Protein AF-A0A949DSD5-F1 (afdb_monomer_lite)

Structure (mmCIF, N/CA/C/O backbone):
data_AF-A0A949DSD5-F1
#
_entry.id   AF-A0A949DSD5-F1
#
loop_
_atom_site.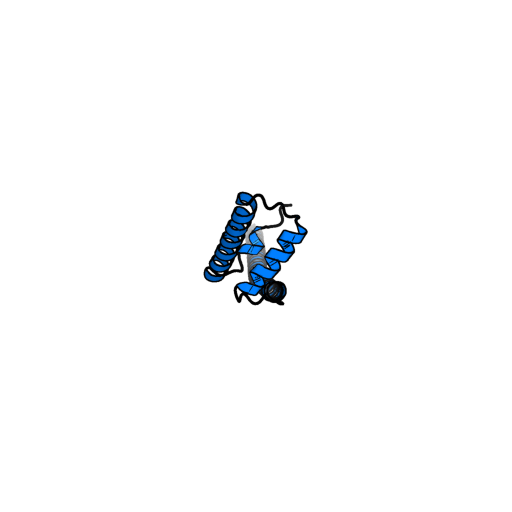group_PDB
_atom_site.id
_atom_site.type_symbol
_atom_site.label_atom_id
_atom_site.label_alt_id
_atom_site.label_comp_id
_atom_site.label_asym_id
_atom_site.label_entity_id
_atom_site.label_seq_id
_atom_site.pdbx_PDB_ins_code
_atom_site.Cartn_x
_atom_site.Cartn_y
_atom_site.Cartn_z
_atom_site.occupancy
_atom_site.B_iso_or_equiv
_atom_site.auth_seq_id
_atom_site.auth_comp_id
_atom_site.auth_asym_id
_atom_site.auth_atom_id
_atom_site.pdbx_PDB_model_num
ATOM 1 N N . MET A 1 1 ? -13.264 22.010 4.999 1.00 38.09 1 MET A N 1
ATOM 2 C CA . MET A 1 1 ? -13.372 20.601 4.564 1.00 38.09 1 MET A CA 1
ATOM 3 C C . MET A 1 1 ? -11.994 20.105 4.152 1.00 38.09 1 MET A C 1
ATOM 5 O O . MET A 1 1 ? -11.574 20.356 3.033 1.00 38.09 1 MET A O 1
ATOM 9 N N . LYS A 1 2 ? -11.260 19.474 5.070 1.00 35.53 2 LYS A N 1
ATOM 10 C CA . LYS A 1 2 ? -10.061 18.686 4.762 1.00 35.53 2 LYS A CA 1
ATOM 11 C C . LYS A 1 2 ? -10.440 17.246 5.077 1.00 35.53 2 LYS A C 1
ATOM 13 O O . LYS A 1 2 ? -10.535 16.902 6.249 1.00 35.53 2 LYS A O 1
ATOM 18 N N . TRP A 1 3 ? -10.766 16.467 4.052 1.00 32.22 3 TRP A N 1
ATOM 19 C CA . TRP A 1 3 ? -10.859 15.019 4.214 1.00 32.22 3 TRP A CA 1
ATOM 20 C C . TRP A 1 3 ? -9.440 14.417 4.255 1.00 32.22 3 TRP A C 1
ATOM 22 O O . TRP A 1 3 ? -8.500 15.043 3.757 1.00 32.22 3 TRP A O 1
ATOM 32 N N . PRO A 1 4 ? -9.260 13.278 4.939 1.00 46.91 4 PRO A N 1
ATOM 33 C CA . PRO A 1 4 ? -8.073 12.984 5.726 1.00 46.91 4 PRO A CA 1
ATOM 34 C C . PRO A 1 4 ? -7.153 11.991 5.012 1.00 46.91 4 PRO A C 1
ATOM 36 O O . PRO A 1 4 ? -7.403 10.790 5.011 1.00 46.91 4 PRO A O 1
ATOM 39 N N . CYS A 1 5 ? -6.017 12.466 4.500 1.00 42.69 5 CYS A N 1
ATOM 40 C CA . CYS A 1 5 ? -4.923 11.579 4.081 1.00 42.69 5 CYS A CA 1
ATOM 41 C C . CYS A 1 5 ? -4.397 10.698 5.236 1.00 42.69 5 CYS A C 1
ATOM 43 O O . CYS A 1 5 ? -3.748 9.689 4.992 1.00 42.69 5 CYS A O 1
ATOM 45 N N . TYR A 1 6 ? -4.721 11.033 6.490 1.00 43.81 6 TYR A N 1
ATOM 46 C CA . TYR A 1 6 ? -4.366 10.236 7.666 1.00 43.81 6 TYR A CA 1
ATOM 47 C C . TYR A 1 6 ? -5.124 8.907 7.791 1.00 43.81 6 TYR A C 1
ATOM 49 O O . TYR A 1 6 ? -4.664 8.035 8.519 1.00 43.81 6 TYR A O 1
ATOM 57 N N . PHE A 1 7 ? -6.234 8.700 7.073 1.00 44.97 7 PHE A N 1
ATOM 58 C CA . PHE A 1 7 ? -6.979 7.437 7.181 1.00 44.97 7 PHE A CA 1
ATOM 59 C C . PHE A 1 7 ? -6.259 6.244 6.534 1.00 44.97 7 PHE A C 1
ATOM 61 O O . PHE A 1 7 ? -6.514 5.108 6.912 1.00 44.97 7 PHE A O 1
ATOM 68 N N . PHE A 1 8 ? -5.338 6.484 5.595 1.00 46.69 8 PHE A N 1
ATOM 69 C CA . PHE A 1 8 ? -4.609 5.410 4.910 1.00 46.69 8 PHE A CA 1
ATOM 70 C C . PHE A 1 8 ? -3.472 4.817 5.763 1.00 46.69 8 PHE A C 1
ATOM 72 O O . PHE A 1 8 ? -3.058 3.689 5.533 1.00 46.69 8 PHE A O 1
ATOM 79 N N . TYR A 1 9 ? -2.977 5.563 6.758 1.00 47.12 9 TYR A N 1
ATOM 80 C CA . TYR A 1 9 ? -1.817 5.179 7.575 1.00 47.12 9 TYR A CA 1
ATOM 81 C C . TYR A 1 9 ? -2.183 4.534 8.924 1.00 47.12 9 TYR A C 1
ATOM 83 O O . TYR A 1 9 ? -1.330 3.909 9.541 1.00 47.12 9 TYR A O 1
ATOM 91 N N . SER A 1 10 ? -3.428 4.667 9.397 1.00 46.72 10 SER A N 1
ATOM 92 C CA . SER A 1 10 ? -3.837 4.190 10.734 1.00 46.72 10 SER A CA 1
ATOM 93 C C . SER A 1 10 ? -4.275 2.721 10.804 1.00 46.72 10 SER A C 1
ATOM 95 O O . SER A 1 10 ? -4.632 2.265 11.885 1.00 46.72 10 SER A O 1
ATOM 97 N N . GLY A 1 11 ? -4.276 1.993 9.683 1.00 50.88 11 GLY A N 1
ATOM 98 C CA . GLY A 1 11 ? -4.718 0.592 9.616 1.00 50.88 11 GLY A CA 1
ATOM 99 C C . GLY A 1 11 ? -3.627 -0.416 9.257 1.00 50.88 11 GLY A C 1
ATOM 100 O O . GLY A 1 11 ? -3.945 -1.590 9.115 1.00 50.88 11 GLY A O 1
ATOM 101 N N . LEU A 1 12 ? -2.382 0.036 9.082 1.00 58.81 12 LEU A N 1
ATOM 102 C CA . LEU A 1 12 ? -1.237 -0.817 8.766 1.00 58.81 12 LEU A CA 1
ATOM 103 C C . LEU A 1 12 ? -0.370 -0.972 10.013 1.00 58.81 12 LEU A C 1
ATOM 105 O O . LEU A 1 12 ? -0.097 0.014 10.706 1.00 58.81 12 LEU A O 1
ATOM 109 N N . ASN A 1 13 ? 0.049 -2.198 10.312 1.00 62.50 13 ASN A N 1
ATOM 110 C CA . ASN A 1 13 ? 0.980 -2.436 11.411 1.00 62.50 13 ASN A CA 1
ATOM 111 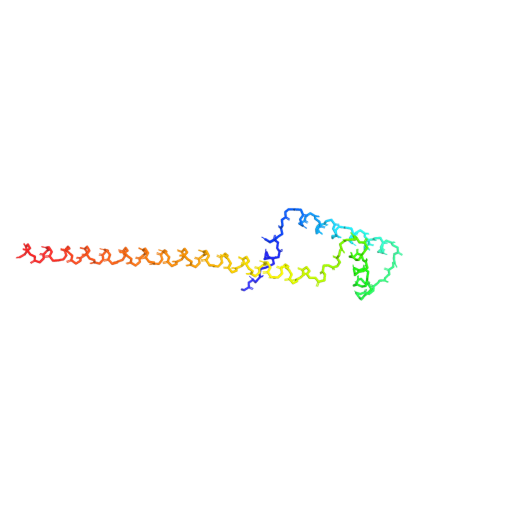C C . ASN A 1 13 ? 2.402 -1.949 11.040 1.00 62.50 13 ASN A C 1
ATOM 113 O O . ASN A 1 13 ? 2.680 -1.582 9.897 1.00 62.50 13 ASN A O 1
ATOM 117 N N . GLU A 1 14 ? 3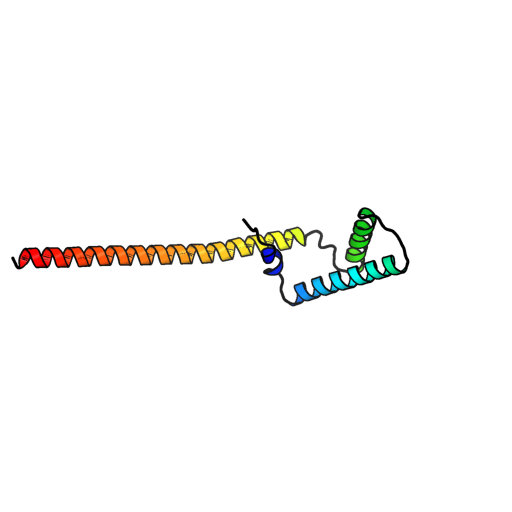.319 -1.928 12.009 1.00 68.50 14 GLU A N 1
ATOM 118 C CA . GLU A 1 14 ? 4.688 -1.433 11.800 1.00 68.50 14 GLU A CA 1
ATOM 119 C C . GLU A 1 14 ? 5.458 -2.209 10.713 1.00 68.50 14 GLU A C 1
ATOM 121 O O . GLU A 1 14 ? 6.199 -1.607 9.936 1.00 68.50 14 GLU A O 1
ATOM 126 N N . GLU A 1 15 ? 5.237 -3.519 10.594 1.00 60.59 15 GLU A N 1
ATOM 127 C CA . GLU A 1 15 ? 5.859 -4.371 9.573 1.00 60.59 15 GLU A CA 1
ATOM 128 C C . GLU A 1 15 ? 5.312 -4.074 8.171 1.00 60.59 15 GLU A C 1
ATOM 130 O O . GLU A 1 15 ? 6.076 -3.992 7.209 1.00 60.59 15 GLU A O 1
ATOM 135 N N . GLU A 1 16 ? 4.004 -3.849 8.042 1.00 65.69 16 GLU A N 1
ATOM 136 C CA . GLU A 1 16 ? 3.361 -3.492 6.773 1.00 65.69 16 GLU A CA 1
ATOM 137 C C . GLU A 1 16 ? 3.782 -2.096 6.300 1.00 65.69 16 GLU A C 1
ATOM 139 O O . GLU A 1 16 ? 4.039 -1.882 5.112 1.00 65.69 16 GLU A O 1
ATOM 144 N N . LEU A 1 17 ? 3.912 -1.146 7.230 1.00 72.62 17 LEU A N 1
ATOM 145 C CA . LEU A 1 17 ? 4.446 0.184 6.940 1.00 72.62 17 LEU A CA 1
ATOM 146 C C . LEU A 1 17 ? 5.912 0.120 6.505 1.00 72.62 17 LEU A C 1
ATOM 148 O O . LEU A 1 17 ? 6.301 0.815 5.564 1.00 72.62 17 LEU A O 1
ATOM 152 N N . LEU A 1 18 ? 6.716 -0.728 7.148 1.00 71.19 18 LEU A N 1
ATOM 153 C CA . LEU A 1 18 ? 8.109 -0.949 6.771 1.00 71.19 18 LEU A CA 1
ATOM 154 C C . LEU A 1 18 ? 8.217 -1.582 5.375 1.00 71.19 18 LEU A C 1
ATOM 156 O O . LEU A 1 18 ? 9.036 -1.144 4.564 1.00 71.19 18 LEU A O 1
ATOM 160 N N . ALA A 1 19 ? 7.365 -2.563 5.070 1.00 71.81 19 ALA A N 1
ATOM 161 C CA . ALA A 1 19 ? 7.297 -3.197 3.756 1.00 71.81 19 ALA A CA 1
ATOM 162 C C . ALA A 1 19 ? 6.903 -2.194 2.660 1.00 71.81 19 ALA A C 1
ATOM 164 O O . ALA A 1 19 ? 7.553 -2.136 1.613 1.00 71.81 19 ALA A O 1
ATOM 165 N N . LEU A 1 20 ? 5.895 -1.351 2.918 1.00 76.38 20 LEU A N 1
ATOM 166 C CA . LEU A 1 20 ? 5.482 -0.292 1.996 1.00 76.38 20 LEU A CA 1
ATOM 167 C C . LEU A 1 20 ? 6.603 0.727 1.766 1.00 76.38 20 LEU A C 1
ATOM 169 O O . LEU A 1 20 ? 6.868 1.101 0.624 1.00 76.38 20 LEU A O 1
ATOM 173 N N . ASN A 1 21 ? 7.276 1.164 2.830 1.00 79.19 21 ASN A N 1
ATOM 174 C CA . ASN A 1 21 ? 8.370 2.123 2.716 1.00 79.19 21 ASN A CA 1
ATOM 175 C C . ASN A 1 21 ? 9.526 1.555 1.879 1.00 79.19 21 ASN A C 1
ATOM 177 O O . ASN A 1 21 ? 10.003 2.214 0.958 1.00 79.19 21 ASN A O 1
ATOM 181 N N . ASN A 1 22 ? 9.908 0.300 2.128 1.00 78.88 22 ASN A N 1
ATOM 182 C CA . ASN A 1 22 ? 10.956 -0.381 1.370 1.00 78.88 22 ASN A CA 1
ATOM 183 C C . ASN A 1 22 ? 10.593 -0.512 -0.124 1.00 78.88 22 ASN A C 1
ATOM 185 O O . ASN A 1 22 ? 11.423 -0.263 -0.997 1.00 78.88 22 ASN A O 1
ATOM 189 N N . LEU A 1 23 ? 9.334 -0.832 -0.438 1.00 79.31 23 LEU A N 1
ATOM 190 C CA . LEU A 1 23 ? 8.847 -0.890 -1.819 1.00 79.31 23 LEU A CA 1
ATOM 191 C C . LEU A 1 23 ? 8.972 0.471 -2.528 1.00 79.31 23 LEU A C 1
ATOM 193 O O . LEU A 1 23 ? 9.458 0.544 -3.660 1.00 79.31 23 LEU A O 1
ATOM 197 N N . VAL A 1 24 ? 8.542 1.548 -1.863 1.00 83.38 24 VAL A N 1
ATOM 198 C CA . VAL A 1 24 ? 8.604 2.914 -2.405 1.00 83.38 24 VAL A CA 1
ATOM 199 C C . VAL A 1 24 ? 10.052 3.341 -2.640 1.00 83.38 24 VAL A C 1
ATOM 201 O O . VAL A 1 24 ? 10.367 3.857 -3.713 1.00 83.38 24 VAL A O 1
ATOM 204 N N . GLU A 1 25 ? 10.943 3.094 -1.681 1.00 85.31 25 GLU A N 1
ATOM 205 C CA . GLU A 1 25 ? 12.366 3.421 -1.797 1.00 85.31 25 GLU A CA 1
ATOM 206 C C . GLU A 1 25 ? 13.017 2.717 -2.993 1.00 85.31 25 GLU A C 1
ATOM 208 O O . GLU A 1 25 ? 13.665 3.367 -3.817 1.00 85.31 25 GLU A O 1
ATOM 213 N N . GLN A 1 26 ? 12.794 1.411 -3.158 1.00 83.62 26 GLN A N 1
ATOM 214 C CA . GLN A 1 26 ? 13.356 0.665 -4.286 1.00 83.62 26 GLN A CA 1
ATOM 215 C C . GLN A 1 26 ? 12.822 1.156 -5.639 1.00 83.62 26 GLN A C 1
ATOM 217 O O . GLN A 1 26 ? 13.582 1.265 -6.608 1.00 83.62 26 GLN A O 1
ATOM 222 N N . TYR A 1 27 ? 11.531 1.490 -5.717 1.00 86.44 27 TYR A N 1
ATOM 223 C CA . TYR A 1 27 ? 10.938 2.023 -6.942 1.00 86.44 27 TYR A CA 1
ATOM 224 C C . TYR A 1 27 ? 11.516 3.400 -7.309 1.00 86.44 27 TYR A C 1
ATOM 226 O O . TYR A 1 27 ? 11.785 3.672 -8.483 1.00 86.44 27 TYR A O 1
ATOM 234 N N . LEU A 1 28 ? 11.782 4.256 -6.316 1.00 91.00 28 LEU A N 1
ATOM 235 C CA . LEU A 1 28 ? 12.440 5.547 -6.531 1.00 91.00 28 LEU A CA 1
ATOM 236 C C . LEU A 1 28 ? 13.892 5.385 -6.996 1.00 91.00 28 LEU A C 1
ATOM 238 O O . LEU A 1 28 ? 14.298 6.073 -7.932 1.00 91.00 28 LEU A O 1
ATOM 242 N N . VAL A 1 29 ? 14.645 4.439 -6.429 1.00 90.94 29 VAL A N 1
ATOM 243 C CA . VAL A 1 29 ? 16.010 4.114 -6.886 1.00 90.94 29 VAL A CA 1
ATOM 244 C C . VAL A 1 29 ? 16.001 3.623 -8.337 1.00 90.94 29 VAL A C 1
ATOM 246 O O . VAL A 1 29 ? 16.839 4.028 -9.147 1.00 90.94 29 VAL A O 1
ATOM 249 N N . PHE A 1 30 ? 15.027 2.790 -8.715 1.00 90.12 30 PHE A N 1
ATOM 250 C CA . PHE A 1 30 ? 14.850 2.385 -10.110 1.00 90.12 30 PHE A CA 1
ATOM 251 C C . PHE A 1 30 ? 14.589 3.593 -11.020 1.00 90.12 30 PHE A C 1
ATOM 253 O O . PHE A 1 30 ? 15.212 3.713 -12.083 1.00 90.12 30 PHE A O 1
ATOM 260 N N . ALA A 1 31 ? 13.698 4.497 -10.605 1.00 91.81 31 ALA A N 1
ATOM 261 C CA . ALA A 1 31 ? 13.365 5.692 -11.368 1.00 91.81 31 ALA A CA 1
ATOM 262 C C . ALA A 1 31 ? 14.569 6.631 -11.537 1.00 91.81 31 ALA A C 1
ATOM 264 O O . ALA A 1 31 ? 14.822 7.122 -12.641 1.00 91.81 31 ALA A O 1
ATOM 265 N N . GLU A 1 32 ? 15.357 6.813 -10.478 1.00 91.88 32 GLU A N 1
ATOM 266 C CA . GLU A 1 32 ? 16.619 7.548 -10.515 1.00 91.88 32 GLU A CA 1
ATOM 267 C C . GLU A 1 32 ? 17.601 6.909 -11.506 1.00 91.88 32 GLU A C 1
ATOM 269 O O . GLU A 1 32 ? 18.167 7.604 -12.351 1.00 91.88 32 GLU A O 1
ATOM 274 N N . GLY A 1 33 ? 17.729 5.580 -11.504 1.00 94.88 33 GLY A N 1
ATOM 275 C CA . GLY A 1 33 ? 18.556 4.855 -12.469 1.00 94.88 33 GLY A CA 1
ATOM 276 C C . GLY A 1 33 ? 18.142 5.093 -13.928 1.00 94.88 33 GLY A C 1
ATOM 277 O O . GLY A 1 33 ? 19.003 5.269 -14.797 1.00 94.88 33 GLY A O 1
ATOM 278 N N . GLN A 1 34 ? 16.838 5.146 -14.223 1.00 94.12 34 GLN A N 1
ATOM 279 C CA . GLN A 1 34 ? 16.348 5.504 -15.564 1.00 94.12 34 GLN A CA 1
ATOM 280 C C . GLN A 1 34 ? 16.696 6.956 -15.921 1.00 94.12 34 GLN A C 1
ATOM 282 O O . GLN A 1 34 ? 17.169 7.224 -17.032 1.00 94.12 34 GLN A O 1
ATOM 287 N N . ALA A 1 35 ? 16.537 7.880 -14.969 1.00 93.12 35 ALA A N 1
ATOM 288 C CA . ALA A 1 35 ? 16.855 9.293 -15.154 1.00 93.12 35 ALA A CA 1
ATOM 289 C C . ALA A 1 35 ? 18.357 9.525 -15.397 1.00 93.12 35 ALA A C 1
ATOM 291 O O . ALA A 1 35 ? 18.726 10.225 -16.343 1.00 93.12 35 ALA A O 1
ATOM 292 N N . MET A 1 36 ? 19.234 8.879 -14.620 1.00 95.56 36 MET A N 1
ATOM 293 C CA . MET A 1 36 ? 20.692 8.936 -14.798 1.00 95.56 36 MET A CA 1
ATOM 294 C C . MET A 1 36 ? 21.120 8.440 -16.181 1.00 95.56 36 MET A C 1
ATOM 296 O O . MET A 1 36 ? 22.023 9.000 -16.804 1.00 95.56 36 MET A O 1
ATOM 300 N N . ARG A 1 37 ? 20.435 7.415 -16.698 1.00 96.62 37 ARG A N 1
ATOM 301 C CA . ARG A 1 37 ? 20.659 6.864 -18.041 1.00 96.62 37 ARG A CA 1
ATOM 302 C C . ARG A 1 37 ? 20.016 7.694 -19.155 1.00 96.62 37 ARG A C 1
ATOM 304 O O . ARG A 1 37 ? 20.159 7.334 -20.320 1.00 96.62 37 ARG A O 1
ATOM 311 N N . ARG A 1 38 ? 19.33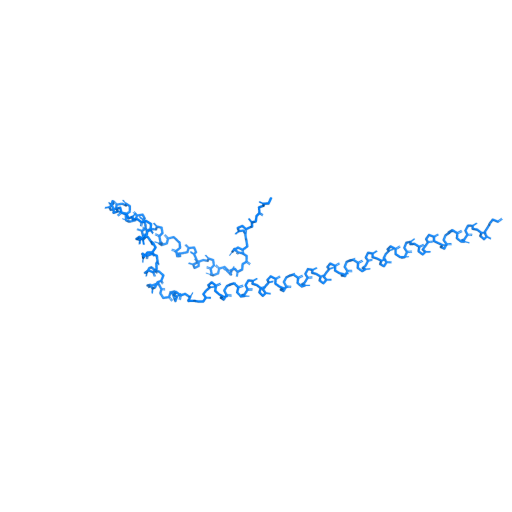5 8.796 -18.814 1.00 94.38 38 ARG A N 1
ATOM 312 C CA . ARG A 1 38 ? 18.583 9.667 -19.733 1.00 94.38 38 ARG A CA 1
ATOM 313 C C . ARG A 1 38 ? 17.535 8.906 -20.547 1.00 94.38 38 ARG A C 1
ATOM 315 O O . ARG A 1 38 ? 17.270 9.244 -21.699 1.00 94.38 38 ARG A O 1
ATOM 322 N N . ILE A 1 39 ? 16.938 7.880 -19.946 1.00 92.38 39 ILE A N 1
ATOM 323 C CA . ILE A 1 39 ? 15.843 7.132 -20.554 1.00 92.38 39 ILE A CA 1
ATOM 324 C C . ILE A 1 39 ? 14.563 7.912 -20.264 1.00 92.38 39 ILE A C 1
ATOM 326 O O . ILE A 1 39 ? 14.044 7.894 -19.150 1.00 92.38 39 ILE A O 1
ATOM 330 N N . ALA A 1 40 ? 14.086 8.651 -21.264 1.00 89.19 40 ALA A N 1
ATOM 331 C CA . ALA A 1 40 ? 12.799 9.324 -21.180 1.00 89.19 40 ALA A CA 1
ATOM 332 C C . ALA A 1 40 ? 11.678 8.278 -21.235 1.00 89.19 40 ALA A C 1
ATOM 334 O O . ALA A 1 40 ? 11.671 7.423 -22.119 1.00 89.19 40 ALA A O 1
ATOM 335 N N . MET A 1 41 ? 10.743 8.358 -20.291 1.00 90.56 41 MET A N 1
ATOM 336 C CA . MET A 1 41 ? 9.597 7.456 -20.197 1.00 90.56 41 MET A CA 1
ATOM 337 C C . MET A 1 41 ? 8.317 8.261 -20.010 1.00 90.56 41 MET A C 1
ATOM 339 O O . MET A 1 41 ? 8.309 9.278 -19.310 1.00 90.56 41 MET A O 1
ATOM 343 N N . HIS A 1 42 ? 7.231 7.797 -20.618 1.00 91.81 42 HIS A N 1
ATOM 344 C CA . HIS A 1 42 ? 5.902 8.352 -20.407 1.00 91.81 42 HIS A CA 1
ATOM 345 C C . HIS A 1 42 ? 5.262 7.756 -19.149 1.00 91.81 42 HIS A C 1
ATOM 347 O O . HIS A 1 42 ? 5.643 6.687 -18.678 1.00 91.81 42 HIS A O 1
ATOM 353 N N . MET A 1 43 ? 4.247 8.430 -18.599 1.00 87.44 43 MET A N 1
ATOM 354 C CA . MET A 1 43 ? 3.533 7.952 -17.401 1.00 87.44 43 MET A CA 1
ATOM 355 C C . MET A 1 43 ? 2.940 6.542 -17.565 1.00 87.44 43 MET A C 1
ATOM 357 O O . MET A 1 43 ? 2.888 5.792 -16.596 1.00 87.44 43 MET A O 1
ATOM 361 N N . SER A 1 44 ? 2.554 6.150 -18.783 1.00 86.38 44 SER A N 1
ATOM 362 C CA . SER A 1 44 ? 2.103 4.788 -19.108 1.00 86.38 44 SER A CA 1
ATOM 363 C C . SER A 1 44 ? 3.200 3.730 -18.952 1.00 86.38 44 SER A C 1
ATOM 365 O O . SER A 1 44 ? 2.932 2.604 -18.531 1.00 86.38 44 SER A O 1
ATOM 367 N N . ASP A 1 45 ? 4.442 4.091 -19.267 1.00 87.31 45 ASP A N 1
ATOM 368 C CA . ASP A 1 45 ? 5.587 3.190 -19.156 1.00 87.31 45 ASP A CA 1
ATOM 369 C C . ASP A 1 45 ? 5.939 2.984 -17.682 1.00 87.31 45 ASP A C 1
ATOM 371 O O . ASP A 1 45 ? 6.206 1.861 -17.263 1.00 87.31 45 ASP A O 1
ATOM 375 N N . TRP A 1 46 ? 5.859 4.051 -16.878 1.00 88.50 46 TRP A N 1
ATOM 376 C CA . TRP A 1 46 ? 6.010 3.978 -15.424 1.00 88.50 46 TRP A CA 1
ATOM 377 C C . TRP A 1 46 ? 4.974 3.050 -14.785 1.00 88.50 46 TRP A C 1
ATOM 379 O O . TRP A 1 46 ? 5.352 2.203 -13.985 1.00 88.50 46 TRP A O 1
ATOM 389 N N . LEU A 1 47 ? 3.701 3.140 -15.184 1.00 82.25 47 LEU A N 1
ATOM 390 C CA . LEU A 1 47 ? 2.650 2.206 -14.751 1.00 82.25 47 LEU A CA 1
ATOM 391 C C . LEU A 1 47 ? 3.015 0.752 -15.072 1.00 82.25 47 LEU A C 1
ATOM 393 O O . LEU A 1 47 ? 3.059 -0.088 -14.182 1.00 82.25 47 LEU A O 1
ATOM 397 N N . THR A 1 48 ? 3.391 0.483 -16.322 1.00 83.94 48 THR A N 1
ATOM 398 C CA . THR A 1 48 ? 3.774 -0.869 -16.761 1.00 83.94 48 THR A CA 1
ATOM 399 C C . THR A 1 48 ? 4.985 -1.404 -15.984 1.00 83.94 48 THR A C 1
ATOM 401 O O . THR A 1 48 ? 5.068 -2.593 -15.673 1.00 83.94 48 THR A O 1
ATOM 404 N N . LYS A 1 49 ? 5.958 -0.539 -15.665 1.00 84.94 49 LYS A N 1
ATOM 405 C CA . LYS A 1 49 ? 7.127 -0.912 -14.857 1.00 84.94 49 LYS A CA 1
ATOM 406 C C . LYS A 1 49 ? 6.770 -1.146 -13.397 1.00 84.94 49 LYS A C 1
ATOM 408 O O . LYS A 1 49 ? 7.326 -2.073 -12.820 1.00 84.94 49 LYS A O 1
ATOM 413 N N . LEU A 1 50 ? 5.864 -0.357 -12.826 1.00 83.25 50 LEU A N 1
ATOM 414 C CA . LEU A 1 50 ? 5.358 -0.554 -11.472 1.00 83.25 50 LEU A CA 1
ATOM 415 C C . LEU A 1 50 ? 4.632 -1.898 -11.347 1.00 83.25 50 LEU A C 1
ATOM 417 O O . LEU A 1 50 ? 4.948 -2.659 -10.440 1.00 83.25 50 LEU A O 1
ATOM 421 N N . ASP A 1 51 ? 3.756 -2.236 -12.293 1.00 77.81 51 ASP A N 1
ATOM 422 C CA . ASP A 1 51 ? 3.044 -3.522 -12.300 1.00 77.81 51 ASP A CA 1
ATOM 423 C C . ASP A 1 51 ? 4.020 -4.711 -12.357 1.00 77.81 51 ASP A C 1
ATOM 425 O O . ASP A 1 51 ? 3.895 -5.686 -11.610 1.00 77.81 51 ASP A O 1
ATOM 429 N N . GLY A 1 52 ? 5.057 -4.609 -13.196 1.00 80.31 52 GLY A N 1
ATOM 430 C CA . GLY A 1 52 ? 6.128 -5.605 -13.253 1.00 80.31 52 GLY A CA 1
ATOM 431 C C . GLY A 1 52 ? 6.976 -5.654 -11.977 1.00 80.31 52 GLY A C 1
ATOM 432 O O . GLY A 1 52 ? 7.373 -6.732 -11.549 1.00 80.31 52 GLY A O 1
ATOM 433 N N . PHE A 1 53 ? 7.238 -4.507 -11.349 1.00 78.00 53 PHE A N 1
ATOM 434 C CA . PHE A 1 53 ? 8.002 -4.412 -10.104 1.00 78.00 53 PHE A CA 1
ATOM 435 C C . PHE A 1 53 ? 7.269 -5.072 -8.932 1.00 78.00 53 PHE A C 1
ATOM 437 O O . PHE A 1 53 ? 7.889 -5.786 -8.143 1.00 78.00 53 PHE A O 1
ATOM 444 N N . LEU A 1 54 ? 5.950 -4.874 -8.856 1.00 75.81 54 LEU A N 1
ATOM 445 C CA . LEU A 1 54 ? 5.080 -5.546 -7.895 1.00 75.81 54 LEU A CA 1
ATOM 446 C C . LEU A 1 54 ? 5.092 -7.062 -8.125 1.00 75.81 54 LEU A C 1
ATOM 448 O O . LEU A 1 54 ? 5.371 -7.800 -7.192 1.00 75.81 54 LEU A O 1
ATOM 452 N N . SER A 1 55 ? 4.923 -7.508 -9.375 1.00 69.75 55 SER A N 1
ATOM 453 C CA . SER A 1 55 ? 4.923 -8.938 -9.736 1.00 69.75 55 SER A CA 1
ATOM 454 C C . SER A 1 55 ? 6.230 -9.675 -9.401 1.00 69.75 55 SER A C 1
ATOM 456 O O . SER A 1 55 ? 6.211 -10.872 -9.145 1.00 69.75 55 SER A O 1
ATOM 458 N N . LEU A 1 56 ? 7.379 -8.991 -9.473 1.00 66.38 56 LEU A N 1
ATOM 459 C CA . LEU A 1 56 ? 8.709 -9.592 -9.288 1.00 66.38 56 LEU A CA 1
ATOM 460 C C . LEU A 1 56 ? 9.130 -9.739 -7.824 1.00 66.38 56 LEU A C 1
ATOM 462 O O . LEU A 1 56 ? 10.061 -10.488 -7.543 1.00 66.38 56 LEU A O 1
ATOM 466 N N . ASN A 1 57 ? 8.511 -8.995 -6.909 1.00 63.59 57 ASN A N 1
ATOM 467 C CA . ASN A 1 57 ? 8.906 -8.995 -5.502 1.00 63.59 57 ASN A CA 1
ATOM 468 C C . ASN A 1 57 ? 8.288 -10.151 -4.697 1.00 63.59 57 ASN A C 1
ATOM 470 O O . ASN A 1 57 ? 8.420 -10.138 -3.478 1.00 63.59 57 ASN A O 1
ATOM 474 N N . ASP A 1 58 ? 7.565 -11.090 -5.326 1.00 55.94 58 ASP A N 1
ATOM 475 C CA . ASP A 1 58 ? 6.680 -12.071 -4.658 1.00 55.94 58 ASP A CA 1
ATOM 476 C C . ASP A 1 58 ? 5.717 -11.444 -3.630 1.00 55.94 58 ASP A C 1
ATOM 478 O O . ASP A 1 58 ? 4.980 -12.139 -2.931 1.00 55.94 58 ASP A O 1
ATOM 482 N N . SER A 1 59 ? 5.650 -10.111 -3.584 1.00 53.19 59 SER A N 1
ATOM 483 C CA . SER A 1 59 ? 4.414 -9.404 -3.378 1.00 53.19 59 SER A CA 1
ATOM 484 C C . SER A 1 59 ? 3.515 -9.964 -4.456 1.00 53.19 59 SER A C 1
ATOM 486 O O . SER A 1 59 ? 3.533 -9.470 -5.584 1.00 53.19 59 SER A O 1
ATOM 488 N N . ASP A 1 60 ? 2.752 -11.016 -4.132 1.00 44.97 60 ASP A N 1
ATOM 489 C CA . ASP A 1 60 ? 1.458 -11.229 -4.751 1.00 44.97 60 ASP A CA 1
ATOM 490 C C . ASP A 1 60 ? 0.971 -9.816 -5.019 1.00 44.97 60 ASP A C 1
ATOM 492 O O . ASP A 1 60 ? 0.872 -9.003 -4.085 1.00 44.97 60 ASP A O 1
ATOM 496 N N . ILE A 1 61 ? 0.805 -9.457 -6.296 1.00 47.84 61 ILE A N 1
ATOM 497 C CA . ILE A 1 61 ? -0.088 -8.359 -6.605 1.00 47.84 61 ILE A CA 1
ATOM 498 C C . ILE A 1 61 ? -1.314 -8.831 -5.876 1.00 47.84 61 ILE A C 1
ATOM 500 O O . ILE A 1 61 ? -1.919 -9.816 -6.290 1.00 47.84 61 ILE A O 1
ATOM 504 N N . LEU A 1 62 ? -1.531 -8.272 -4.690 1.00 49.38 62 LEU A N 1
ATOM 505 C CA . LEU A 1 62 ? -2.569 -8.709 -3.814 1.00 49.38 62 LEU A CA 1
ATOM 506 C C . LEU A 1 62 ? -3.774 -8.316 -4.646 1.00 49.38 62 LEU A C 1
ATOM 508 O O . LEU A 1 62 ? -4.215 -7.165 -4.606 1.00 49.38 62 LEU A O 1
ATOM 512 N N . GLU A 1 63 ? -4.293 -9.252 -5.440 1.00 44.00 63 GLU A N 1
ATOM 513 C CA . GLU A 1 63 ? -5.428 -9.036 -6.332 1.00 44.00 63 GLU A CA 1
ATOM 514 C C . GLU A 1 63 ? -6.623 -8.557 -5.494 1.00 44.00 63 GLU A C 1
ATOM 516 O O . GLU A 1 63 ? -7.667 -8.132 -5.995 1.00 44.00 63 GLU A O 1
ATOM 521 N N . HIS A 1 64 ? -6.482 -8.671 -4.171 1.00 39.75 64 HIS A N 1
ATOM 522 C CA . HIS A 1 64 ? -7.414 -8.338 -3.140 1.00 39.75 64 HIS A CA 1
ATOM 523 C C . HIS A 1 64 ? -6.822 -7.401 -2.071 1.00 39.75 64 HIS A C 1
ATOM 525 O O . HIS A 1 64 ? -7.546 -7.140 -1.133 1.00 39.75 64 HIS A O 1
ATOM 531 N N . ALA A 1 65 ? -5.609 -6.829 -2.149 1.00 45.38 65 ALA A N 1
ATOM 532 C CA . ALA A 1 65 ? -5.084 -5.948 -1.075 1.00 45.38 65 ALA A CA 1
ATOM 533 C C . ALA A 1 65 ? -5.986 -4.750 -0.891 1.00 45.38 65 ALA A C 1
ATOM 535 O O . ALA A 1 65 ? -6.355 -4.428 0.226 1.00 45.38 65 ALA A O 1
ATOM 536 N N . GLY A 1 66 ? -6.402 -4.133 -1.997 1.00 47.06 66 GLY A N 1
ATOM 537 C CA . GLY A 1 66 ? -7.361 -3.038 -1.952 1.00 47.06 66 GLY A CA 1
ATOM 538 C C . GLY A 1 66 ? -8.724 -3.476 -1.414 1.00 47.06 66 GLY A C 1
ATOM 539 O O . GLY A 1 66 ? -9.368 -2.700 -0.726 1.00 47.06 66 GLY A O 1
ATOM 540 N N . LYS A 1 67 ? -9.166 -4.716 -1.670 1.00 45.25 67 LYS A N 1
ATOM 541 C CA . LYS A 1 67 ? -10.463 -5.234 -1.194 1.00 45.25 67 LYS A CA 1
ATOM 542 C C . LYS A 1 67 ? -10.426 -5.690 0.262 1.00 45.25 67 LYS A C 1
ATOM 544 O O . LYS A 1 67 ? -11.350 -5.383 0.996 1.00 45.25 67 LYS A O 1
ATOM 549 N N . ILE A 1 68 ? -9.377 -6.392 0.670 1.00 51.97 68 ILE A N 1
ATOM 550 C CA . ILE A 1 68 ? -9.121 -6.882 2.023 1.00 51.97 68 ILE A CA 1
ATOM 551 C C . ILE A 1 68 ? -8.795 -5.690 2.919 1.00 51.97 68 ILE A C 1
ATOM 553 O O . ILE A 1 68 ? -9.446 -5.534 3.938 1.00 51.97 68 ILE A O 1
ATOM 557 N N . SER A 1 69 ? -7.910 -4.778 2.503 1.00 61.41 69 SER A N 1
ATOM 558 C CA . SER A 1 69 ? -7.653 -3.529 3.233 1.00 61.41 69 SER A CA 1
ATOM 559 C C . SER A 1 69 ? -8.909 -2.665 3.326 1.00 61.41 69 SER A C 1
ATOM 561 O O . SER A 1 69 ? -9.201 -2.157 4.399 1.00 61.41 69 SER A O 1
ATOM 563 N N . HIS A 1 70 ? -9.719 -2.549 2.264 1.00 52.09 70 HIS A N 1
ATOM 564 C CA . HIS A 1 70 ? -10.986 -1.815 2.345 1.00 52.09 70 HIS A CA 1
ATOM 565 C C . HIS A 1 70 ? -12.012 -2.500 3.253 1.00 52.09 70 HIS A C 1
ATOM 567 O O . HIS A 1 70 ? -12.684 -1.820 4.020 1.00 52.09 70 HIS A O 1
ATOM 573 N N . GLN A 1 71 ? -12.130 -3.827 3.190 1.00 58.31 71 GLN A N 1
ATOM 574 C CA . GLN A 1 71 ? -13.042 -4.596 4.032 1.00 58.31 71 GLN A CA 1
ATOM 575 C C . GLN A 1 71 ? -12.629 -4.513 5.507 1.00 58.31 71 GLN A C 1
ATOM 577 O O . GLN A 1 71 ? -13.473 -4.209 6.340 1.00 58.31 71 GLN A O 1
ATOM 582 N N . ILE A 1 72 ? -11.340 -4.688 5.812 1.00 66.62 72 ILE A N 1
ATOM 583 C CA . ILE A 1 72 ? -10.775 -4.559 7.163 1.00 66.62 72 ILE A CA 1
ATOM 584 C C . ILE A 1 72 ? -10.906 -3.117 7.659 1.00 66.62 72 ILE A C 1
ATOM 586 O O . ILE A 1 72 ? -11.343 -2.893 8.781 1.00 66.62 72 ILE A O 1
ATOM 590 N N . ALA A 1 73 ? -10.588 -2.120 6.829 1.00 62.41 73 ALA A N 1
ATOM 591 C CA . ALA A 1 73 ? -10.748 -0.714 7.191 1.00 62.41 73 ALA A CA 1
ATOM 592 C C . ALA A 1 73 ? -12.215 -0.356 7.448 1.00 62.41 73 ALA A C 1
ATOM 594 O O . ALA A 1 73 ? -12.504 0.417 8.358 1.00 62.41 73 ALA A O 1
ATOM 595 N N . LYS A 1 74 ? -13.146 -0.923 6.672 1.00 72.69 74 LYS A N 1
ATOM 596 C CA . LYS A 1 74 ? -14.583 -0.761 6.886 1.00 72.69 74 LYS A CA 1
ATOM 597 C C . LYS A 1 74 ? -15.021 -1.409 8.198 1.00 72.69 74 LYS A C 1
ATOM 599 O O . LYS A 1 74 ? -15.687 -0.752 8.985 1.00 72.69 74 LYS A O 1
ATOM 604 N N . GLU A 1 75 ? -14.618 -2.648 8.451 1.00 76.56 75 GLU A N 1
ATOM 605 C CA . GLU A 1 75 ? -14.974 -3.393 9.662 1.00 76.56 75 GLU A CA 1
ATOM 606 C C . GLU A 1 75 ? -14.392 -2.734 10.925 1.00 76.56 75 GLU A C 1
ATOM 608 O O . GLU A 1 75 ? -15.070 -2.607 11.945 1.00 76.56 75 GLU A O 1
ATOM 613 N N . LEU A 1 76 ? -13.169 -2.204 10.840 1.00 73.25 76 LEU A N 1
ATOM 614 C CA . LEU A 1 76 ? -12.550 -1.420 11.906 1.00 73.25 76 LEU A CA 1
ATOM 615 C C . LEU A 1 76 ? -13.258 -0.072 12.108 1.00 73.25 76 LEU A C 1
ATOM 617 O O . LEU A 1 76 ? -13.492 0.329 13.246 1.00 73.25 76 LEU A O 1
ATOM 621 N N . ALA A 1 77 ? -13.632 0.618 11.026 1.00 71.50 77 ALA A N 1
ATOM 622 C CA . ALA A 1 77 ? -14.392 1.863 11.107 1.00 71.50 77 ALA A CA 1
ATOM 623 C C . ALA A 1 77 ? -15.779 1.650 11.729 1.00 71.50 77 ALA A C 1
ATOM 625 O O . ALA A 1 77 ? -16.201 2.464 12.547 1.00 71.50 77 ALA A O 1
ATOM 626 N N . GLU A 1 78 ? -16.463 0.560 11.379 1.00 86.12 78 GLU A N 1
ATOM 627 C CA . GLU A 1 78 ? -17.736 0.157 11.985 1.00 86.12 78 GLU A CA 1
ATOM 628 C C . GLU A 1 78 ? -17.542 -0.164 13.476 1.00 86.12 78 GLU A C 1
ATOM 630 O O . GLU A 1 78 ? -18.253 0.380 14.316 1.00 86.12 78 GLU A O 1
ATOM 635 N N . THR A 1 79 ? -16.500 -0.920 13.830 1.00 84.81 79 THR A N 1
ATOM 636 C CA . THR A 1 79 ? -16.193 -1.273 15.227 1.00 84.81 79 THR A CA 1
ATOM 637 C C . THR A 1 79 ? -15.881 -0.048 16.096 1.00 84.81 79 THR A C 1
ATOM 639 O O . THR A 1 79 ? -16.393 0.084 17.212 1.00 84.81 79 THR A O 1
ATOM 642 N N . GLU A 1 80 ? -15.042 0.873 15.613 1.00 84.25 80 GLU A N 1
ATOM 643 C CA . GLU A 1 80 ? -14.722 2.101 16.351 1.00 84.25 80 GLU A CA 1
ATOM 644 C C . GLU A 1 80 ? -15.917 3.060 16.405 1.00 84.25 80 GLU A C 1
ATOM 646 O O . GLU A 1 80 ? -16.131 3.719 17.428 1.00 84.25 80 GLU A O 1
ATOM 651 N N . TYR A 1 81 ? -16.738 3.105 15.351 1.00 88.25 81 TYR A N 1
ATOM 652 C CA . TYR A 1 81 ? -17.993 3.851 15.367 1.00 88.25 81 TYR A CA 1
ATOM 653 C C . TYR A 1 81 ? -18.956 3.306 16.422 1.00 88.25 81 TYR A C 1
ATOM 655 O O . TYR A 1 81 ? -19.491 4.094 17.199 1.00 88.25 81 TYR A O 1
ATOM 663 N N . ASP A 1 82 ? -19.132 1.990 16.514 1.00 90.88 82 ASP A N 1
ATOM 664 C CA . ASP A 1 82 ? -20.023 1.364 17.493 1.00 90.88 82 ASP A CA 1
ATOM 665 C C . ASP A 1 82 ? -19.561 1.627 18.929 1.00 90.88 82 ASP A C 1
ATOM 667 O O . ASP A 1 82 ? -20.371 1.962 19.805 1.00 90.88 82 ASP A O 1
ATOM 671 N N . ARG A 1 83 ? -18.246 1.557 19.178 1.00 89.06 83 ARG A N 1
ATOM 672 C CA . ARG A 1 83 ? -17.661 1.912 20.479 1.00 89.06 83 ARG A CA 1
ATOM 673 C C . ARG A 1 83 ? -17.918 3.380 20.815 1.00 89.06 83 ARG A C 1
ATOM 675 O O . ARG A 1 83 ? -18.357 3.692 21.924 1.00 89.06 83 ARG A O 1
ATOM 682 N N . PHE 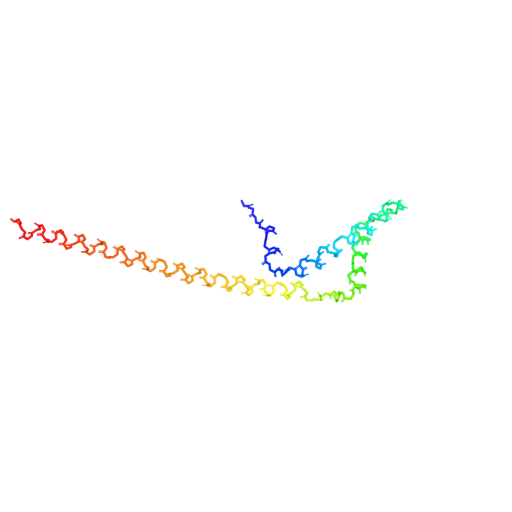A 1 84 ? -17.666 4.284 19.869 1.00 90.19 84 PHE A N 1
ATOM 683 C CA . PHE A 1 84 ? -17.936 5.709 20.044 1.00 90.19 84 PHE A CA 1
ATOM 684 C C . PHE A 1 84 ? -19.425 5.977 20.292 1.00 90.19 84 PHE A C 1
ATOM 686 O O . PHE A 1 84 ? -19.774 6.706 21.219 1.00 90.19 84 PHE A O 1
ATOM 693 N N . HIS A 1 85 ? -20.304 5.369 19.499 1.00 90.69 85 HIS A N 1
ATOM 694 C CA . HIS A 1 85 ? -21.746 5.555 19.572 1.00 90.69 85 HIS A CA 1
ATOM 695 C C . HIS A 1 85 ? -22.308 5.072 20.910 1.00 90.69 85 HIS A C 1
ATOM 697 O O . HIS A 1 85 ? -23.068 5.797 21.552 1.00 90.69 85 HIS A O 1
ATOM 703 N N . THR A 1 86 ? -21.865 3.903 21.376 1.00 91.75 86 THR A N 1
ATOM 704 C CA . THR A 1 86 ? -22.242 3.356 22.686 1.00 91.75 86 THR A CA 1
ATOM 705 C C . THR A 1 86 ? -21.818 4.291 23.815 1.00 91.75 86 THR A C 1
ATOM 707 O O . THR A 1 86 ? -22.629 4.629 24.676 1.00 91.75 86 THR A O 1
ATOM 710 N N . ASN A 1 87 ? -20.571 4.769 23.789 1.00 90.31 87 ASN A N 1
ATOM 711 C CA . ASN A 1 87 ? -20.075 5.714 24.789 1.00 90.31 87 ASN A CA 1
ATOM 712 C C . ASN A 1 87 ? -20.844 7.039 24.760 1.00 90.31 87 ASN A C 1
ATOM 714 O O . ASN A 1 87 ? -21.159 7.588 25.814 1.00 90.31 87 ASN A O 1
ATOM 718 N N . ARG A 1 88 ? -21.173 7.543 23.566 1.00 89.56 88 ARG A N 1
ATOM 719 C CA . ARG A 1 88 ? -21.961 8.767 23.403 1.00 89.56 88 ARG A CA 1
ATOM 720 C C . ARG A 1 88 ? -23.360 8.610 23.997 1.00 89.56 88 ARG A C 1
ATOM 722 O O . ARG A 1 88 ? -23.764 9.459 24.778 1.00 89.56 88 ARG A O 1
ATOM 729 N N . LEU A 1 89 ? -24.057 7.515 23.688 1.00 91.81 89 LEU A N 1
ATOM 730 C CA . LEU A 1 89 ? -25.384 7.227 24.243 1.00 91.81 89 LEU A CA 1
ATOM 731 C C . LEU A 1 89 ? -25.353 7.100 25.770 1.00 91.81 89 LEU A C 1
ATOM 733 O O . LEU A 1 89 ? -26.235 7.615 26.447 1.00 91.81 89 LEU A O 1
ATOM 737 N N . GLN A 1 90 ? -24.330 6.447 26.329 1.00 91.25 90 GLN A N 1
ATOM 738 C CA . GLN A 1 90 ? -24.167 6.359 27.783 1.00 91.25 90 GLN A CA 1
ATOM 739 C C . GLN A 1 90 ? -23.910 7.724 28.424 1.00 91.25 90 GLN A C 1
ATOM 741 O O . GLN A 1 90 ? -24.368 7.970 29.538 1.00 91.25 90 GLN A O 1
ATOM 746 N N . LEU A 1 91 ? -23.162 8.600 27.753 1.00 90.12 91 LEU A N 1
ATOM 747 C CA . LEU A 1 91 ? -22.907 9.950 28.241 1.00 90.12 91 LEU A CA 1
ATOM 748 C C . LEU A 1 91 ? -24.178 10.804 28.192 1.00 90.12 91 LEU A C 1
ATOM 750 O O . LEU A 1 91 ? -24.492 11.456 29.180 1.00 90.12 91 LEU A O 1
ATOM 754 N N . GLU A 1 92 ? -24.920 10.749 27.086 1.00 87.88 92 GLU A N 1
ATOM 755 C CA . GLU A 1 92 ? -26.206 11.438 26.922 1.00 87.88 92 GLU A CA 1
ATOM 756 C C . GLU A 1 92 ? -27.228 10.961 27.966 1.00 87.88 92 GLU A C 1
ATOM 758 O O . GLU A 1 92 ? -27.888 11.784 28.590 1.00 87.88 92 GLU A O 1
ATOM 763 N N . ALA A 1 93 ? -27.306 9.651 28.229 1.00 87.94 93 ALA A N 1
ATOM 764 C CA . ALA A 1 93 ? -28.175 9.101 29.271 1.00 87.94 93 ALA A CA 1
ATOM 765 C C . ALA A 1 93 ? -27.791 9.608 30.670 1.00 87.94 93 ALA A C 1
ATOM 767 O O . ALA A 1 93 ? -28.648 10.069 31.412 1.00 87.94 93 ALA A O 1
ATOM 768 N N . LYS A 1 94 ? -26.494 9.604 31.007 1.00 87.38 94 LYS A N 1
ATOM 769 C CA . LYS A 1 94 ? -26.011 10.145 32.288 1.00 87.38 94 LYS A CA 1
ATOM 770 C C . LYS A 1 94 ? -26.289 11.639 32.442 1.00 87.38 94 LYS A C 1
ATOM 772 O O . LYS A 1 94 ? -26.558 12.089 33.546 1.00 87.38 94 LYS A O 1
ATOM 777 N N . GLN A 1 95 ? -26.179 12.404 31.358 1.00 85.69 95 GLN A N 1
ATOM 778 C CA . GLN A 1 95 ? -26.489 13.833 31.365 1.00 85.69 95 GLN A CA 1
ATOM 779 C C . GLN A 1 95 ? -27.983 14.075 31.579 1.00 85.69 95 GLN A C 1
ATOM 781 O O . GLN A 1 95 ? -28.336 14.922 32.390 1.00 85.69 95 GLN A O 1
ATOM 786 N N . ALA A 1 96 ? -28.846 13.300 30.919 1.00 84.81 96 ALA A N 1
ATOM 787 C CA . ALA A 1 96 ? -30.288 13.373 31.129 1.00 84.81 96 ALA A CA 1
ATOM 788 C C . ALA A 1 96 ? -30.681 13.009 32.573 1.00 84.81 96 ALA A C 1
ATOM 790 O O . ALA A 1 96 ? -31.467 13.725 33.186 1.00 84.81 96 ALA A O 1
ATOM 791 N N . ASP A 1 97 ? -30.083 11.956 33.140 1.00 84.94 97 ASP A N 1
ATOM 792 C CA . ASP A 1 97 ? -30.323 11.553 34.531 1.00 84.94 97 ASP A CA 1
ATOM 793 C C . ASP A 1 97 ? -29.914 12.657 35.531 1.00 84.94 97 ASP A C 1
ATOM 795 O O . ASP A 1 97 ? -30.617 12.903 36.514 1.00 84.94 97 ASP A O 1
ATOM 799 N N . GLU A 1 98 ? -28.790 13.340 35.282 1.00 83.75 98 GLU A N 1
ATOM 800 C CA . GLU A 1 98 ? -28.322 14.460 36.111 1.00 83.75 98 GLU A CA 1
ATOM 801 C C . GLU A 1 98 ? -29.255 15.676 35.994 1.00 83.75 98 GLU A C 1
ATOM 803 O O . GLU A 1 98 ? -29.633 16.270 37.005 1.00 83.75 98 GLU A O 1
ATOM 808 N N . GLU A 1 99 ? -29.691 16.022 34.779 1.00 85.56 99 GLU A N 1
ATOM 809 C CA . GLU A 1 99 ? -30.643 17.115 34.549 1.00 85.56 99 GLU A CA 1
ATOM 810 C C . GLU A 1 99 ? -31.998 16.852 35.230 1.00 85.56 99 GLU A C 1
ATOM 812 O O . GLU A 1 99 ? -32.565 17.758 35.853 1.00 85.56 99 GLU A O 1
ATOM 817 N N . ASP A 1 100 ? -32.501 15.616 35.175 1.00 85.69 100 ASP A N 1
ATOM 818 C CA . ASP A 1 100 ? -33.725 15.205 35.868 1.00 85.69 100 ASP A CA 1
ATOM 819 C C . ASP A 1 100 ? -33.563 15.296 37.397 1.00 85.69 100 ASP A C 1
ATOM 821 O O . ASP A 1 100 ? -34.461 15.779 38.101 1.00 85.69 100 ASP A O 1
ATOM 825 N N . PHE A 1 101 ? -32.404 14.900 37.935 1.00 84.88 101 PHE A N 1
ATOM 826 C CA . PHE A 1 101 ? -32.099 15.017 39.363 1.00 84.88 101 PHE A CA 1
ATOM 827 C C . PHE A 1 101 ? -32.012 16.481 39.828 1.00 84.88 101 PHE A C 1
ATOM 829 O O . PHE A 1 101 ? -32.566 16.844 40.876 1.00 84.88 101 PHE A O 1
ATOM 836 N N . GLU A 1 102 ? -31.387 17.355 39.036 1.00 86.69 102 GLU A N 1
ATOM 837 C CA . GLU A 1 102 ? -31.347 18.798 39.294 1.00 86.69 102 GLU A CA 1
ATOM 838 C C . GLU A 1 102 ? -32.739 19.450 39.252 1.00 86.69 102 GLU A C 1
ATOM 840 O O . GLU A 1 102 ? -33.022 20.388 40.005 1.00 86.69 102 GLU A O 1
ATOM 845 N N . GLN A 1 103 ? -33.630 18.987 38.371 1.00 85.00 103 GLN A N 1
ATOM 846 C CA . GLN A 1 103 ? -35.009 19.475 38.333 1.00 85.00 103 GLN A CA 1
ATOM 847 C C . GLN A 1 103 ? -35.805 19.018 39.558 1.00 85.00 103 GLN A C 1
ATOM 849 O O . GLN A 1 103 ? -36.560 19.809 40.133 1.00 85.00 103 GLN A O 1
ATOM 854 N N . LEU A 1 104 ? -35.635 17.765 39.984 1.00 83.94 104 LEU A N 1
ATOM 855 C CA . LEU A 1 104 ? -36.303 17.225 41.169 1.00 83.94 104 LEU A CA 1
ATOM 856 C C . LEU A 1 104 ? -35.851 17.926 42.454 1.00 83.94 104 LEU A C 1
ATOM 858 O O . LEU A 1 104 ? -36.692 18.273 43.284 1.00 83.94 104 LEU A O 1
ATOM 862 N N . THR A 1 105 ? -34.552 18.179 42.613 1.00 82.75 105 THR A N 1
ATOM 863 C CA . THR A 1 105 ? -34.015 18.908 43.775 1.00 82.75 105 THR A CA 1
ATOM 864 C C . THR A 1 105 ? -34.559 20.336 43.842 1.00 82.75 105 THR A C 1
ATOM 866 O O . THR A 1 105 ? -35.083 20.723 44.888 1.00 82.75 105 THR A O 1
ATOM 869 N N . ARG A 1 106 ? -34.587 21.072 42.720 1.00 82.81 106 ARG A N 1
ATOM 870 C CA . ARG A 1 106 ? -35.237 22.397 42.638 1.00 82.81 106 ARG A CA 1
ATOM 871 C C . ARG A 1 106 ? -36.718 22.363 43.032 1.00 82.81 106 ARG A C 1
ATOM 873 O O . ARG A 1 106 ? -37.161 23.195 43.819 1.00 82.81 106 ARG A O 1
ATOM 880 N N . GLN A 1 107 ? -37.484 21.377 42.556 1.00 80.75 107 GLN A N 1
ATOM 881 C CA . GLN A 1 107 ? -38.903 21.239 42.919 1.00 80.75 107 GLN A CA 1
ATOM 882 C C . GLN A 1 107 ? -39.123 20.939 44.410 1.00 80.75 107 GLN A C 1
ATOM 884 O O . GLN A 1 107 ? -40.135 21.354 44.980 1.00 80.75 107 GLN A O 1
ATOM 889 N N . VAL A 1 108 ? -38.218 20.189 45.045 1.00 80.69 108 VAL A N 1
ATOM 890 C CA . VAL A 1 108 ? -38.280 19.899 46.486 1.00 80.69 108 VAL A CA 1
ATOM 891 C C . VAL A 1 108 ? -37.925 21.141 47.305 1.00 80.69 108 VAL A C 1
ATOM 893 O O . VAL A 1 108 ? -38.608 21.418 48.291 1.00 80.69 108 VAL A O 1
ATOM 896 N N . GLU A 1 109 ? -36.921 21.913 46.884 1.00 77.12 109 GLU A N 1
ATOM 897 C CA . GLU A 1 109 ? -36.552 23.183 47.521 1.00 77.12 109 GLU A CA 1
ATOM 898 C C . GLU A 1 109 ? -37.678 24.221 47.448 1.00 77.12 109 GLU A C 1
ATOM 900 O O . GLU A 1 109 ? -37.994 24.854 48.458 1.00 77.12 109 GLU A O 1
ATOM 905 N N . ASP A 1 110 ? -38.329 24.368 46.291 1.00 76.25 110 ASP A N 1
ATOM 906 C CA . ASP A 1 110 ? -39.445 25.306 46.121 1.00 76.25 110 ASP A CA 1
ATOM 907 C C . ASP A 1 110 ? -40.675 24.888 46.948 1.00 76.25 110 ASP A C 1
ATOM 909 O O . ASP A 1 110 ? -41.271 25.718 47.637 1.00 76.25 110 ASP A O 1
ATOM 913 N N . LYS A 1 111 ? -41.001 23.587 47.002 1.00 71.12 111 LYS A N 1
ATOM 914 C CA . LYS A 1 111 ? -42.076 23.061 47.871 1.00 71.12 111 LYS A CA 1
ATOM 915 C C . LYS A 1 111 ? -41.765 23.164 49.365 1.00 71.12 111 LYS A C 1
ATOM 917 O O . LYS A 1 111 ? -42.692 23.198 50.172 1.00 71.12 111 LYS A O 1
ATOM 922 N N . GLY A 1 112 ? -40.490 23.158 49.752 1.00 66.81 112 GLY A N 1
ATOM 923 C CA . GLY A 1 112 ? -40.061 23.397 51.132 1.00 66.81 112 GLY A CA 1
ATOM 924 C C . GLY A 1 112 ? -40.310 24.844 51.553 1.00 66.81 112 GLY A C 1
ATOM 925 O O . GLY A 1 112 ? -40.897 25.085 52.604 1.00 66.81 112 GLY A O 1
ATOM 926 N N . LYS A 1 113 ? -39.970 25.79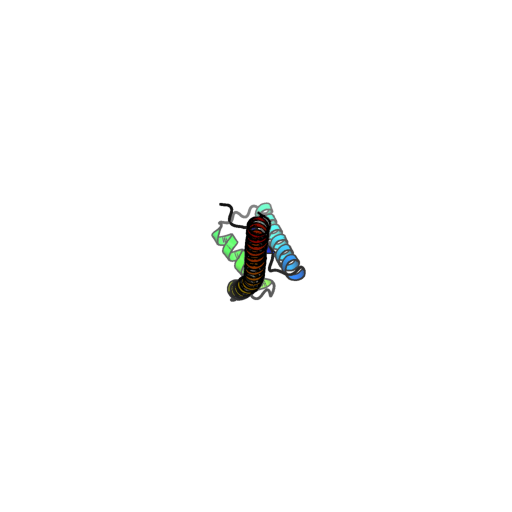7 50.678 1.00 60.88 113 LYS A N 1
ATOM 927 C CA . LYS A 1 113 ? -40.179 27.237 50.902 1.00 60.88 113 LYS A CA 1
ATOM 928 C C . LYS A 1 113 ? -41.660 27.629 50.958 1.00 60.88 113 LYS A C 1
ATOM 930 O O . LYS A 1 113 ? -42.017 28.499 51.741 1.00 60.88 113 LYS A O 1
ATOM 935 N N . GLU A 1 114 ? -42.528 26.969 50.188 1.00 58.19 114 GLU A N 1
ATOM 936 C CA . GLU A 1 114 ? -43.990 27.168 50.255 1.00 58.19 114 GLU A CA 1
ATOM 937 C C . GLU A 1 114 ? -44.642 26.604 51.529 1.00 58.19 114 GLU A C 1
ATOM 939 O O . GLU A 1 114 ? -45.747 27.011 51.874 1.00 58.19 114 GLU A O 1
ATOM 944 N N . ARG A 1 115 ? -44.003 25.651 52.223 1.00 55.31 115 ARG A N 1
ATOM 945 C CA . ARG A 1 115 ? -44.532 25.039 53.459 1.00 55.31 115 ARG A CA 1
ATOM 946 C C . ARG A 1 115 ? -44.084 25.745 54.740 1.00 55.31 115 ARG A C 1
ATOM 948 O O . ARG A 1 115 ? -44.677 25.500 55.788 1.00 55.31 115 ARG A O 1
ATOM 955 N N . GLU A 1 116 ? -43.036 26.563 54.666 1.00 54.62 116 GLU A N 1
ATOM 956 C CA . GLU A 1 116 ? -42.493 27.352 55.783 1.00 54.62 116 GLU A CA 1
ATOM 957 C C . GLU A 1 116 ? -42.993 28.814 55.803 1.00 54.62 116 GLU A C 1
ATOM 959 O O . GLU A 1 116 ? -42.688 29.542 56.750 1.00 54.62 116 GLU A O 1
ATOM 964 N N . ALA A 1 117 ? -43.771 29.229 54.794 1.00 47.88 117 ALA A N 1
ATOM 965 C CA . ALA A 1 117 ? -44.467 30.520 54.709 1.00 47.88 117 ALA A CA 1
ATOM 966 C C . ALA A 1 117 ? -45.938 30.408 55.148 1.00 47.88 117 ALA A C 1
ATOM 968 O O . ALA A 1 117 ? -46.443 31.392 55.737 1.00 47.88 117 ALA A O 1
#

Sequence (117 aa):
MKWPCYFFYSGLNEEELLALNNLVEQYLVFAEGQAMRRIAMHMSDWLTKLDGFLSLNDSDILEHAGKISHQIAKELAETEYDRFHTNRLQLEAKQADEEDFEQLTRQVEDKGKEREA

Radius of gyration: 29.3 Å; chains: 1; bounding box: 65×43×77 Å

Secondary structure (DSSP, 8-state):
----GGGGTTTS-HHHHHHHHHHHHHHHHHHHHHHHTT----HHHHHHHHHHHHHHTT----TTHHHHHHHHHHHHHHHHHHHHHHHHHHHHHHHHHHHHHHHHHHHHHHHHHHH--

pLDDT: mean 73.69, std 17.22, range [32.22, 96.62]

Foldseek 3Di:
DDDDPVLVVPQDDPVRVVVVVVLVVVLVVVVVVCVVVVPDDDPVVSVVVSVVSCVVVPVPPPVCPVVVVVVSSVVVVVVVVVVVVVVVVVVVVVVVVVVVVVVVVVVVVVVVVVVVD